Protein AF-G5QNA6-F1 (afdb_monomer)

Sequence (81 aa):
APARVSTLLDWVPGVRAIAVKCDLCSFDEQGPACVRMCPTKALHLVDNTDIARASKRKRELTFNTDFGDLTLFQQAQSGDA

Mean predicted aligned error: 12.14 Å

Solvent-accessible surface area (backbone atoms only — not comparable to full-atom values): 5403 Å² total; per-residue (Å²): 130,81,80,88,58,61,78,69,73,46,90,49,93,97,53,83,89,63,90,82,76,90,68,62,42,80,88,41,93,90,40,41,61,71,39,75,66,37,89,84,58,82,52,76,94,79,55,75,65,55,52,51,51,52,53,51,51,52,54,52,50,55,57,56,56,50,54,62,56,48,52,55,57,53,55,66,69,73,71,81,132

Secondary structure (DSSP, 8-state):
------TTT---TTSPP------TTTT-TT--HHHHH-TT-------HHHHHHHHHHHHHHHHHHHHHHHHHHHHHHTS--

Radius of gyration: 27.12 Å; Cα contacts (8 Å, |Δi|>4): 25; chains: 1; bounding box: 62×30×77 Å

Organism: NCBI:txid913081

Foldseek 3Di:
DDDDDPPQPDDDPPRDHHDDDDPQPPVDPVTRPCCVPDPVNPDDDDDPVNVVVVVVVVVVVVVVVVVVVVVVVVVVVVPDD

pLDDT: mean 82.77, std 15.01, range [39.09, 97.62]

Structure (mmCIF, N/CA/C/O backbone):
data_AF-G5QNA6-F1
#
_entry.id   AF-G5QNA6-F1
#
loop_
_atom_site.group_PDB
_atom_site.id
_atom_site.type_symbol
_atom_site.label_atom_id
_atom_site.label_alt_id
_atom_site.label_comp_id
_atom_site.label_asym_id
_atom_site.label_entity_id
_atom_site.label_seq_id
_atom_site.pdbx_PDB_ins_code
_atom_site.Cartn_x
_a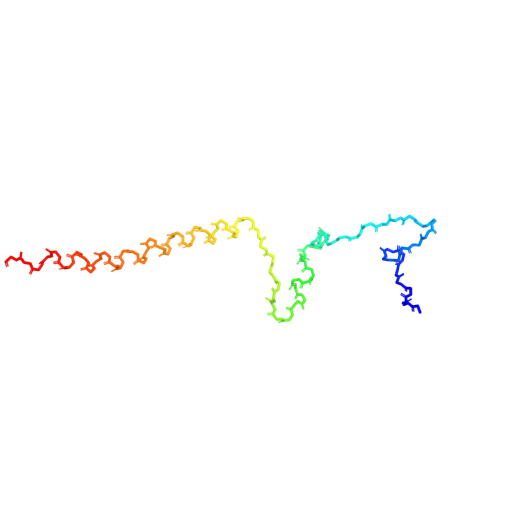tom_site.Cartn_y
_atom_site.Cartn_z
_atom_site.occupancy
_atom_site.B_iso_or_equiv
_atom_site.auth_seq_id
_atom_site.auth_comp_id
_atom_site.auth_asym_id
_atom_site.auth_atom_id
_atom_site.pdbx_PDB_model_num
ATOM 1 N N . ALA A 1 1 ? 30.855 -1.145 -9.076 1.00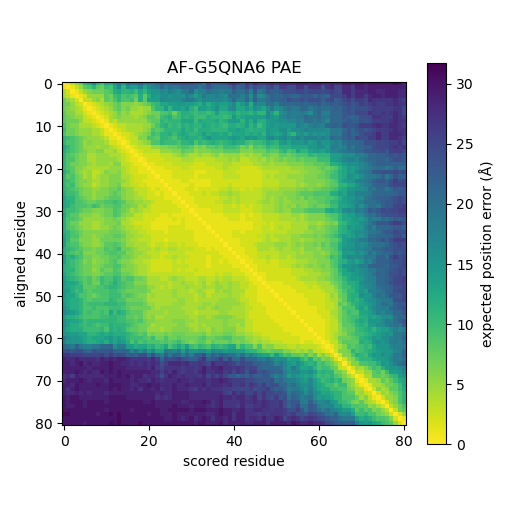 63.19 1 ALA A N 1
ATOM 2 C CA . ALA A 1 1 ? 29.594 -0.562 -9.585 1.00 63.19 1 ALA A CA 1
ATOM 3 C C . ALA A 1 1 ? 28.428 -1.359 -9.004 1.00 63.19 1 ALA A C 1
ATOM 5 O O . ALA A 1 1 ? 28.633 -2.553 -8.792 1.00 63.19 1 ALA A O 1
ATOM 6 N N . PRO A 1 2 ? 27.267 -0.750 -8.693 1.00 70.25 2 PRO A N 1
ATOM 7 C CA . PRO A 1 2 ? 26.086 -1.510 -8.275 1.00 70.25 2 PRO A CA 1
ATOM 8 C C . PRO A 1 2 ? 25.692 -2.522 -9.362 1.00 70.25 2 PRO A C 1
ATOM 10 O O . PRO A 1 2 ? 25.979 -2.310 -10.543 1.00 70.25 2 PRO A O 1
ATOM 13 N N . ALA A 1 3 ? 25.091 -3.644 -8.963 1.00 79.25 3 ALA A N 1
ATOM 14 C CA . ALA A 1 3 ? 24.601 -4.640 -9.909 1.00 79.25 3 ALA A CA 1
ATOM 15 C C . ALA A 1 3 ? 23.512 -4.022 -10.798 1.00 79.25 3 ALA A C 1
ATOM 17 O O . ALA A 1 3 ? 22.659 -3.293 -10.297 1.00 79.25 3 ALA A O 1
ATOM 18 N N . ARG A 1 4 ? 23.548 -4.321 -12.102 1.00 75.25 4 ARG A N 1
ATOM 19 C CA . ARG A 1 4 ? 22.507 -3.901 -13.049 1.00 75.25 4 ARG A CA 1
ATOM 20 C C . ARG A 1 4 ? 21.185 -4.527 -12.626 1.00 75.25 4 ARG A C 1
ATOM 22 O O . ARG A 1 4 ? 21.067 -5.754 -12.631 1.00 75.25 4 ARG A O 1
ATOM 29 N N . VAL A 1 5 ? 20.221 -3.700 -12.237 1.00 74.56 5 VAL A N 1
ATOM 30 C CA . VAL A 1 5 ? 18.839 -4.141 -12.043 1.00 74.56 5 VAL A CA 1
ATOM 31 C C . VAL A 1 5 ? 18.070 -3.955 -13.353 1.00 74.56 5 VAL A C 1
ATOM 33 O O . VAL A 1 5 ? 18.586 -3.428 -14.333 1.00 74.56 5 VAL A O 1
ATOM 36 N N . SER A 1 6 ? 16.857 -4.503 -13.430 1.00 80.31 6 SER A N 1
ATOM 37 C CA . SER A 1 6 ? 15.986 -4.392 -14.610 1.00 80.31 6 SER A CA 1
ATOM 38 C C . SER A 1 6 ? 15.979 -2.970 -15.201 1.00 80.31 6 SER A C 1
ATOM 40 O O . SER A 1 6 ? 16.069 -1.986 -14.466 1.00 80.31 6 SER A O 1
ATOM 42 N N . THR A 1 7 ? 15.777 -2.840 -16.518 1.00 78.75 7 THR A N 1
ATOM 43 C CA . THR A 1 7 ? 15.650 -1.542 -17.214 1.00 78.75 7 THR A CA 1
ATOM 44 C C . THR A 1 7 ? 14.520 -0.659 -16.674 1.00 78.75 7 THR A C 1
ATOM 46 O O . THR A 1 7 ? 14.434 0.510 -17.029 1.00 78.75 7 THR A O 1
ATOM 49 N N . LEU A 1 8 ? 13.632 -1.212 -15.842 1.00 77.44 8 LEU A N 1
ATOM 50 C CA . LEU A 1 8 ? 12.606 -0.467 -15.114 1.00 77.44 8 LEU A CA 1
ATOM 51 C C . LEU A 1 8 ? 13.163 0.358 -13.941 1.00 77.44 8 LEU A C 1
ATOM 53 O O . LEU A 1 8 ? 12.490 1.280 -13.492 1.00 77.44 8 LEU A O 1
ATOM 57 N N . LEU A 1 9 ? 14.342 0.006 -13.422 1.00 77.50 9 LEU A N 1
ATOM 58 C CA . LEU A 1 9 ? 14.940 0.588 -12.214 1.00 77.50 9 LEU A CA 1
ATOM 59 C C . LEU A 1 9 ? 16.311 1.236 -12.475 1.00 77.50 9 LEU A C 1
ATOM 61 O O . LEU A 1 9 ? 16.698 2.141 -11.741 1.00 77.50 9 LEU A O 1
ATOM 65 N N . ASP A 1 10 ? 17.025 0.814 -13.522 1.00 80.44 10 ASP A N 1
ATOM 66 C CA . ASP A 1 10 ? 18.305 1.406 -13.924 1.00 80.44 10 ASP A CA 1
ATOM 67 C C . ASP A 1 10 ? 18.100 2.671 -14.780 1.00 80.44 10 ASP A C 1
ATOM 69 O O . ASP A 1 10 ? 17.533 2.614 -15.874 1.00 80.44 10 ASP A O 1
ATOM 73 N N . TRP A 1 11 ? 18.629 3.818 -14.335 1.00 79.44 11 TRP A N 1
ATOM 74 C CA . TRP A 1 11 ? 18.700 5.027 -15.165 1.00 79.44 11 TRP A CA 1
ATOM 75 C C . TRP A 1 11 ? 19.948 5.002 -16.057 1.00 79.44 11 TRP A C 1
ATOM 77 O O . TRP A 1 11 ? 21.076 4.996 -15.562 1.00 79.44 11 TRP A O 1
ATOM 87 N N . VAL A 1 12 ? 19.748 5.000 -17.379 1.00 80.25 12 VAL A N 1
ATOM 88 C CA . VAL A 1 12 ? 20.823 4.949 -18.383 1.00 80.25 12 VAL A CA 1
ATOM 89 C C . VAL A 1 12 ? 20.595 6.036 -19.443 1.00 80.25 12 VAL A C 1
ATOM 91 O O . VAL A 1 12 ? 19.515 6.078 -20.037 1.00 80.25 12 VAL A O 1
ATOM 94 N N . PRO A 1 13 ? 21.587 6.903 -19.735 1.00 81.19 13 PRO A N 1
ATOM 95 C CA . PRO A 1 13 ? 21.487 7.884 -20.815 1.00 81.19 13 PRO A CA 1
ATOM 96 C C . PRO A 1 13 ? 21.144 7.232 -22.163 1.00 81.19 13 PRO A C 1
ATOM 98 O O . PRO A 1 13 ? 21.719 6.211 -22.529 1.00 81.19 13 PRO A O 1
ATOM 101 N N . GLY A 1 14 ? 20.199 7.816 -22.904 1.00 83.50 14 GLY A N 1
ATOM 102 C CA . GLY A 1 14 ? 19.704 7.262 -24.173 1.00 83.50 14 GLY A CA 1
ATOM 103 C C . GLY A 1 14 ? 18.633 6.172 -24.027 1.00 83.50 14 GLY A C 1
ATOM 104 O O . GLY A 1 14 ? 18.014 5.798 -25.021 1.00 83.50 14 GLY A O 1
ATOM 105 N N . VAL A 1 15 ? 18.353 5.704 -22.806 1.00 81.88 15 VAL A N 1
ATOM 106 C CA . VAL A 1 15 ? 17.218 4.823 -22.496 1.00 81.88 15 VAL A CA 1
ATOM 107 C C . VAL A 1 15 ? 16.067 5.661 -21.939 1.00 81.88 15 VAL A C 1
ATOM 109 O O . VAL A 1 15 ? 16.273 6.614 -21.187 1.00 81.88 15 VAL A O 1
ATOM 112 N N . ARG A 1 16 ? 14.828 5.321 -22.320 1.00 81.38 16 ARG A N 1
ATOM 113 C CA . ARG A 1 16 ? 13.622 5.997 -21.825 1.00 81.38 16 ARG A CA 1
ATOM 114 C C . ARG A 1 16 ? 13.558 5.908 -20.297 1.00 81.38 16 ARG A C 1
ATOM 116 O O . ARG A 1 16 ? 13.536 4.812 -19.750 1.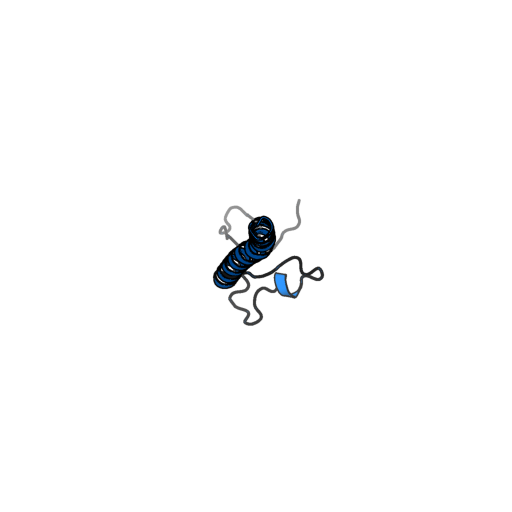00 81.38 16 ARG A O 1
ATOM 123 N N . ALA A 1 17 ? 13.440 7.054 -19.631 1.00 82.88 17 ALA A N 1
ATOM 124 C CA . ALA A 1 17 ? 13.179 7.105 -18.197 1.00 82.88 17 ALA A CA 1
ATOM 125 C C . ALA A 1 17 ? 11.752 6.613 -17.889 1.00 82.88 17 ALA A C 1
ATOM 127 O O . ALA A 1 17 ? 10.787 7.038 -18.532 1.00 82.88 17 ALA A O 1
ATOM 128 N N . ILE A 1 18 ? 11.621 5.716 -16.908 1.00 83.06 18 ILE A N 1
ATOM 129 C CA . ILE A 1 18 ? 10.351 5.110 -16.489 1.00 83.06 18 ILE A CA 1
ATOM 130 C C . ILE A 1 18 ? 10.167 5.354 -14.990 1.00 83.06 18 ILE A C 1
ATOM 132 O O . ILE A 1 18 ? 11.073 5.103 -14.202 1.00 83.06 18 ILE A O 1
ATOM 136 N N . ALA A 1 19 ? 8.986 5.834 -14.600 1.00 85.06 19 ALA A N 1
ATOM 137 C CA . ALA A 1 19 ? 8.600 5.957 -13.200 1.00 85.06 19 ALA A CA 1
ATOM 138 C C . ALA A 1 19 ? 7.763 4.741 -12.787 1.00 85.06 19 ALA A C 1
ATOM 140 O O . ALA A 1 19 ? 6.720 4.473 -13.385 1.00 85.06 19 ALA A O 1
ATOM 141 N N . VAL A 1 20 ? 8.205 4.031 -11.751 1.00 87.06 20 VAL A N 1
ATOM 142 C CA . VAL A 1 20 ? 7.497 2.881 -11.176 1.00 87.06 20 VAL A CA 1
ATOM 143 C C . VAL A 1 20 ? 7.019 3.256 -9.776 1.00 87.06 20 VAL A C 1
ATOM 145 O O . VAL A 1 20 ? 7.803 3.731 -8.957 1.00 87.06 20 VAL A O 1
ATOM 148 N N . LYS A 1 21 ? 5.728 3.057 -9.497 1.00 90.88 21 LYS A N 1
ATOM 149 C CA . LYS A 1 21 ? 5.118 3.291 -8.180 1.00 90.88 21 LYS A CA 1
ATOM 150 C C . LYS A 1 21 ? 4.269 2.095 -7.766 1.00 90.88 21 LYS A C 1
ATOM 152 O O . LYS A 1 21 ? 3.826 1.332 -8.619 1.00 90.88 21 LYS A O 1
ATOM 157 N N . CYS A 1 22 ? 4.007 1.977 -6.467 1.00 94.88 22 CYS A N 1
ATOM 158 C CA . CYS A 1 22 ? 2.995 1.059 -5.957 1.00 94.88 22 CYS A CA 1
ATOM 159 C C . CYS A 1 22 ? 1.620 1.445 -6.522 1.00 94.88 22 CYS A C 1
ATOM 161 O O . CYS A 1 22 ? 1.211 2.605 -6.429 1.00 94.88 22 CYS A O 1
ATOM 163 N N . ASP A 1 23 ? 0.923 0.476 -7.101 1.00 95.00 23 ASP A N 1
ATOM 164 C CA . ASP A 1 23 ? -0.426 0.612 -7.654 1.00 95.00 23 ASP A CA 1
ATOM 165 C C . ASP A 1 23 ? -1.488 -0.056 -6.763 1.00 95.00 23 ASP A C 1
ATOM 167 O O . ASP A 1 23 ? -2.623 -0.238 -7.189 1.00 95.00 23 ASP A O 1
ATOM 171 N N . LEU A 1 24 ? -1.110 -0.435 -5.535 1.00 95.81 24 LEU A N 1
ATOM 172 C CA . LEU A 1 24 ? -1.930 -1.200 -4.589 1.00 95.81 24 LEU A CA 1
ATOM 173 C C . LEU A 1 24 ? -2.360 -2.583 -5.104 1.00 95.81 24 LEU A C 1
ATOM 175 O O . LEU A 1 24 ? -3.356 -3.120 -4.628 1.00 95.81 24 LEU A O 1
ATOM 179 N N . CYS A 1 25 ? -1.588 -3.175 -6.025 1.00 96.50 25 CYS A N 1
ATOM 180 C CA . CYS A 1 25 ? -1.928 -4.443 -6.673 1.00 96.50 25 CYS A CA 1
ATOM 181 C C . CYS A 1 25 ? -3.311 -4.376 -7.336 1.00 96.50 25 CYS A C 1
ATOM 183 O O . CYS A 1 25 ? -4.129 -5.272 -7.163 1.00 96.50 25 CYS A O 1
ATOM 185 N N . SER A 1 26 ? -3.570 -3.304 -8.091 1.00 95.69 26 SER A N 1
ATOM 186 C CA . SER A 1 26 ? -4.874 -3.013 -8.712 1.00 95.69 26 SER A CA 1
ATOM 187 C C . SER A 1 26 ? -5.432 -4.134 -9.602 1.00 95.69 26 SER A C 1
ATOM 189 O O . SER A 1 26 ? -6.628 -4.178 -9.874 1.00 95.69 26 SER A O 1
ATOM 191 N N . PHE A 1 27 ? -4.561 -5.034 -10.049 1.00 95.25 27 PHE A N 1
ATOM 192 C CA . PHE A 1 2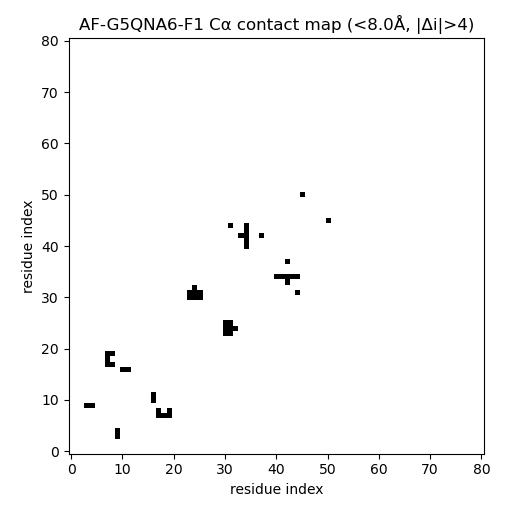7 ? -4.851 -6.178 -10.908 1.00 95.25 27 PHE A CA 1
ATOM 193 C C . PHE A 1 27 ? -5.177 -7.475 -10.147 1.00 95.25 27 PHE A C 1
ATOM 195 O O . PHE A 1 27 ? -5.578 -8.451 -10.775 1.00 95.25 27 PHE A O 1
ATOM 202 N N . ASP A 1 28 ? -4.948 -7.529 -8.834 1.00 96.06 28 ASP A N 1
ATOM 203 C CA . ASP A 1 28 ? -5.126 -8.728 -8.014 1.00 96.06 28 ASP A CA 1
ATOM 204 C C . ASP A 1 28 ? -6.376 -8.582 -7.141 1.00 96.06 28 ASP A C 1
ATOM 206 O O . ASP A 1 28 ? -6.439 -7.730 -6.253 1.00 96.06 28 ASP A O 1
ATOM 210 N N . GLU A 1 29 ? -7.365 -9.449 -7.359 1.00 94.81 29 GLU A N 1
ATOM 211 C CA . GLU A 1 29 ? -8.607 -9.471 -6.575 1.00 94.81 29 GLU A CA 1
ATOM 212 C C . GLU A 1 29 ? -8.360 -9.789 -5.093 1.00 94.81 29 GLU A C 1
ATOM 214 O O . GLU A 1 29 ? -9.141 -9.391 -4.230 1.00 94.81 29 GLU A O 1
ATOM 219 N N . GLN A 1 30 ? -7.238 -10.440 -4.770 1.00 94.56 30 GLN A N 1
ATOM 220 C CA . GLN A 1 30 ? -6.838 -10.708 -3.388 1.00 94.56 30 GLN A CA 1
ATOM 221 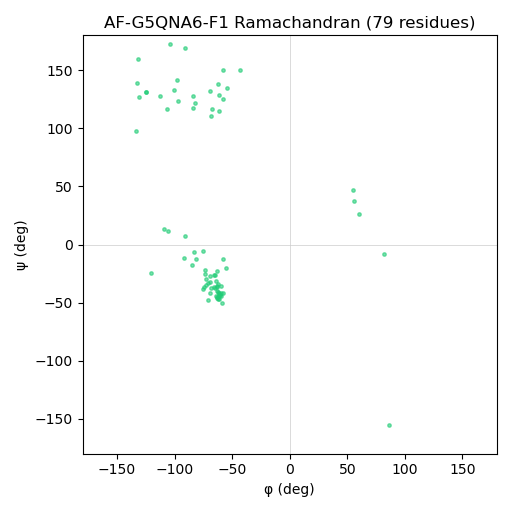C C . GLN A 1 30 ? -6.298 -9.448 -2.680 1.00 94.56 30 GLN A C 1
ATOM 223 O O . GLN A 1 30 ? -5.965 -9.500 -1.488 1.00 94.56 30 GLN A O 1
ATOM 228 N N . GLY A 1 31 ? -6.142 -8.328 -3.396 1.00 93.12 31 GLY A N 1
ATOM 229 C CA . GLY A 1 31 ? -5.705 -7.029 -2.881 1.00 93.12 31 GLY A CA 1
ATOM 230 C C . GLY A 1 31 ? -4.180 -6.841 -2.821 1.00 93.12 31 GLY A C 1
ATOM 231 O O . GLY A 1 31 ? -3.433 -7.508 -3.540 1.00 93.12 31 GLY A O 1
ATOM 232 N N . PRO A 1 32 ? -3.664 -5.958 -1.942 1.00 97.44 32 PRO A N 1
ATOM 233 C CA . PRO A 1 32 ? -2.231 -5.687 -1.842 1.00 97.44 32 PRO A CA 1
ATOM 234 C C . PRO A 1 32 ? -1.424 -6.878 -1.303 1.00 97.44 32 PRO A C 1
ATOM 236 O O . PRO A 1 32 ? -1.543 -7.263 -0.135 1.00 97.44 32 PRO A O 1
ATOM 239 N N . ALA A 1 33 ? -0.522 -7.419 -2.123 1.00 97.38 33 ALA A N 1
ATOM 240 C CA . ALA A 1 33 ? 0.335 -8.544 -1.740 1.00 97.38 33 ALA A CA 1
ATOM 241 C C . ALA A 1 33 ? 1.219 -8.233 -0.517 1.00 97.38 33 ALA A C 1
ATOM 243 O O . ALA A 1 33 ? 1.431 -9.096 0.335 1.00 97.38 33 ALA A O 1
ATOM 244 N N . CYS A 1 34 ? 1.688 -6.986 -0.388 1.00 97.38 34 CYS A N 1
ATOM 245 C CA . CYS A 1 34 ? 2.500 -6.547 0.750 1.00 97.38 34 CYS A CA 1
ATOM 246 C C . CYS A 1 34 ? 1.753 -6.634 2.091 1.00 97.38 34 CYS A C 1
ATOM 248 O O . CYS A 1 34 ? 2.369 -6.957 3.103 1.00 97.38 34 CYS A O 1
ATOM 250 N N . VAL A 1 35 ? 0.435 -6.403 2.097 1.00 97.12 35 VAL A N 1
ATOM 251 C CA . VAL A 1 35 ? -0.410 -6.543 3.292 1.00 97.12 35 VAL A CA 1
ATOM 252 C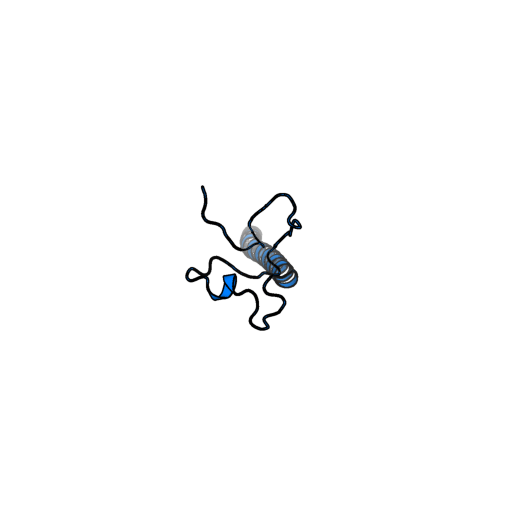 C . VAL A 1 35 ? -0.566 -8.020 3.649 1.00 97.12 35 VAL A C 1
ATOM 254 O O . VAL A 1 35 ? -0.329 -8.396 4.794 1.00 97.12 35 VAL A O 1
ATOM 257 N N . ARG A 1 36 ? -0.888 -8.878 2.668 1.00 96.38 36 ARG A N 1
ATOM 258 C CA . ARG A 1 36 ? -1.089 -10.323 2.895 1.00 96.38 36 ARG A CA 1
ATOM 259 C C . ARG A 1 36 ? 0.171 -11.040 3.375 1.00 96.38 36 ARG A C 1
ATOM 261 O O . ARG A 1 36 ? 0.086 -11.918 4.225 1.00 96.38 36 ARG A O 1
ATOM 268 N N . MET A 1 37 ? 1.327 -10.682 2.818 1.00 96.75 37 MET A N 1
ATOM 269 C CA . MET A 1 37 ? 2.591 -11.367 3.100 1.00 96.75 37 MET A CA 1
ATOM 270 C C . MET A 1 37 ? 3.252 -10.893 4.403 1.00 96.75 37 MET A C 1
ATOM 272 O O . MET A 1 37 ? 4.196 -11.524 4.871 1.00 96.75 37 MET A O 1
ATOM 276 N N . CYS A 1 38 ? 2.796 -9.785 5.000 1.00 97.25 38 CYS A N 1
ATOM 277 C CA . CYS A 1 38 ? 3.434 -9.209 6.182 1.00 97.25 38 CYS A CA 1
ATOM 278 C C . CYS A 1 38 ? 3.252 -10.119 7.419 1.00 97.25 38 CYS A C 1
ATOM 280 O O . CYS A 1 38 ? 2.149 -10.186 7.968 1.00 97.25 38 CYS A O 1
ATOM 282 N N . PRO A 1 39 ? 4.315 -10.772 7.931 1.00 97.19 39 PRO A N 1
ATOM 283 C CA . PRO A 1 39 ? 4.181 -11.761 9.003 1.00 97.19 39 PRO A CA 1
ATOM 284 C C . PRO A 1 39 ? 3.795 -11.128 10.344 1.00 97.19 39 PRO A C 1
ATOM 286 O O . PRO A 1 39 ? 3.073 -11.723 11.139 1.00 97.19 39 PRO A O 1
ATOM 289 N N . THR A 1 40 ? 4.248 -9.897 10.587 1.00 97.62 40 THR A N 1
ATOM 290 C CA . THR A 1 40 ? 3.955 -9.136 11.808 1.00 97.62 40 THR A CA 1
ATOM 291 C C . THR A 1 40 ? 2.614 -8.418 11.753 1.00 97.62 40 THR A C 1
ATOM 293 O O . THR A 1 40 ? 2.212 -7.830 12.753 1.00 97.62 40 THR A O 1
ATOM 296 N N . LYS A 1 41 ? 1.928 -8.441 10.600 1.00 95.31 41 LYS A N 1
ATOM 297 C CA . LYS A 1 41 ? 0.708 -7.663 10.350 1.00 95.31 41 LYS A CA 1
ATOM 298 C C . LYS A 1 41 ? 0.910 -6.161 10.592 1.00 95.31 41 LYS A C 1
ATOM 300 O O . LYS A 1 41 ? 0.027 -5.490 11.101 1.00 95.31 41 LYS A O 1
ATOM 305 N N . ALA A 1 42 ? 2.081 -5.628 10.243 1.00 97.06 42 ALA A N 1
ATOM 306 C CA . ALA A 1 42 ? 2.371 -4.201 10.393 1.00 97.06 42 ALA A CA 1
ATOM 307 C C . ALA A 1 42 ? 1.645 -3.326 9.356 1.00 97.06 42 ALA A C 1
ATOM 309 O O . ALA A 1 42 ? 1.420 -2.142 9.590 1.00 97.06 42 ALA A O 1
ATOM 310 N N . LEU A 1 43 ? 1.306 -3.895 8.197 1.00 95.88 43 LEU A N 1
ATOM 311 C CA . LEU A 1 43 ? 0.612 -3.194 7.123 1.00 95.88 43 LEU A CA 1
ATOM 312 C C . LEU A 1 43 ? -0.875 -3.545 7.138 1.00 95.88 43 LEU A C 1
ATOM 314 O O . LEU A 1 43 ? -1.238 -4.719 7.167 1.00 95.88 43 LEU A O 1
ATOM 318 N N . HIS A 1 44 ? -1.718 -2.519 7.044 1.00 92.88 44 HIS A N 1
ATOM 319 C CA . HIS A 1 44 ? -3.164 -2.641 6.897 1.00 92.88 44 HIS A CA 1
ATOM 320 C C . HIS A 1 44 ? -3.641 -1.725 5.773 1.00 92.88 44 HIS A C 1
ATOM 322 O O . HIS A 1 44 ? -3.180 -0.589 5.659 1.00 92.88 44 HIS A O 1
ATOM 328 N N . LEU A 1 45 ? -4.568 -2.216 4.951 1.00 93.38 45 LEU A N 1
ATOM 329 C CA . LEU A 1 45 ? -5.289 -1.378 4.000 1.00 93.38 45 LEU A CA 1
ATOM 330 C C . LEU A 1 45 ? -6.462 -0.727 4.738 1.00 93.38 45 LEU A C 1
ATOM 332 O O . LEU A 1 45 ? -7.222 -1.428 5.400 1.00 93.38 45 LEU A O 1
ATOM 336 N N . VAL A 1 46 ? -6.572 0.595 4.650 1.00 93.50 46 VAL A N 1
ATOM 337 C CA . VAL A 1 46 ? -7.610 1.388 5.318 1.00 93.50 46 VAL A CA 1
ATOM 338 C C . VAL A 1 46 ? -8.325 2.212 4.263 1.00 93.50 46 VAL A C 1
ATOM 340 O O . VAL A 1 46 ? -7.667 2.879 3.460 1.00 93.50 46 VAL A O 1
ATOM 343 N N . ASP A 1 47 ? -9.654 2.184 4.275 1.00 93.31 47 ASP A N 1
ATOM 344 C CA . ASP A 1 47 ? -10.473 3.018 3.402 1.00 93.31 47 ASP A CA 1
ATOM 345 C C . ASP A 1 47 ? -11.095 4.220 4.145 1.00 93.31 47 ASP A C 1
ATOM 347 O O . ASP A 1 47 ? -11.015 4.369 5.368 1.00 93.31 47 ASP A O 1
ATOM 351 N N . ASN A 1 48 ? -11.727 5.126 3.397 1.00 94.88 48 ASN A N 1
ATOM 352 C CA . ASN A 1 48 ? -12.370 6.305 3.989 1.00 94.88 48 ASN A CA 1
ATOM 353 C C . ASN A 1 48 ? -13.553 5.948 4.909 1.00 94.88 48 ASN A C 1
ATOM 355 O O . ASN A 1 48 ? -13.877 6.709 5.825 1.00 94.88 48 ASN A O 1
ATOM 359 N N . THR A 1 49 ? -14.205 4.807 4.688 1.00 95.31 49 THR A N 1
ATOM 360 C CA . THR A 1 49 ? -15.318 4.326 5.515 1.00 95.31 49 THR A CA 1
ATOM 361 C C . THR A 1 49 ? -14.826 3.794 6.860 1.00 95.31 49 THR A C 1
ATOM 363 O O . THR A 1 49 ? -15.462 4.061 7.883 1.00 95.31 49 THR A O 1
ATOM 366 N N . ASP A 1 50 ? -13.662 3.144 6.895 1.00 93.25 50 ASP A N 1
ATOM 367 C CA . ASP A 1 50 ? -12.988 2.715 8.119 1.00 93.25 50 ASP A CA 1
ATOM 368 C C . ASP A 1 50 ? -12.637 3.923 8.985 1.00 93.25 50 ASP A C 1
ATOM 370 O O . ASP A 1 50 ? -12.914 3.936 10.188 1.00 93.25 50 ASP A O 1
ATOM 374 N N . ILE A 1 51 ? -12.107 4.981 8.361 1.00 94.12 51 ILE A N 1
ATOM 375 C CA . ILE A 1 51 ? -11.790 6.245 9.038 1.00 94.12 51 ILE A CA 1
ATOM 376 C C . ILE A 1 51 ? -13.063 6.878 9.609 1.00 94.12 51 ILE A C 1
ATOM 378 O O . ILE A 1 51 ? -13.091 7.276 10.778 1.00 94.12 51 ILE A O 1
ATOM 382 N N . ALA A 1 52 ? -14.138 6.948 8.820 1.00 95.44 52 ALA A N 1
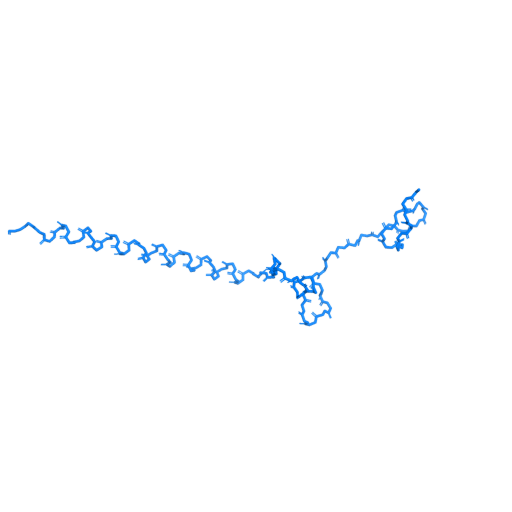ATOM 383 C CA . ALA A 1 52 ? -15.414 7.497 9.271 1.00 95.44 52 ALA A CA 1
ATOM 384 C C . ALA A 1 52 ? -15.996 6.695 10.447 1.00 95.44 52 ALA A C 1
ATOM 386 O O . ALA A 1 52 ? -16.442 7.277 11.441 1.00 95.44 52 ALA A O 1
ATOM 387 N N . ARG A 1 53 ? -15.932 5.360 10.380 1.00 95.06 53 ARG A N 1
ATOM 388 C CA . ARG A 1 53 ? -16.375 4.458 11.451 1.00 95.06 53 ARG A CA 1
ATOM 389 C C . ARG A 1 53 ? -15.548 4.648 12.720 1.00 95.06 53 ARG A C 1
ATOM 391 O O . ARG A 1 53 ? -16.121 4.767 13.803 1.00 95.06 53 ARG A O 1
ATOM 398 N N . ALA A 1 54 ? -14.224 4.725 12.600 1.00 93.56 54 ALA A N 1
ATOM 399 C CA . ALA A 1 54 ? -13.330 4.981 13.726 1.00 93.56 54 ALA A CA 1
ATOM 400 C C . ALA A 1 54 ? -13.607 6.351 14.366 1.00 93.56 54 ALA A C 1
ATOM 402 O O . ALA A 1 54 ? -13.681 6.459 15.592 1.00 93.56 54 ALA A O 1
ATOM 403 N N . SER A 1 55 ? -13.839 7.384 13.548 1.00 94.75 55 SER A N 1
ATOM 404 C CA . SER A 1 55 ? -14.207 8.725 14.018 1.00 94.75 55 SER A CA 1
ATOM 405 C C . SER A 1 55 ? -15.532 8.717 14.783 1.00 94.75 55 SER A C 1
ATOM 407 O O . SER A 1 55 ? -15.600 9.251 15.890 1.00 94.75 55 SER A O 1
ATOM 409 N N . LYS A 1 56 ? -16.568 8.058 14.243 1.00 94.75 56 LYS A N 1
ATOM 410 C CA . LYS A 1 56 ? -17.874 7.900 14.903 1.00 94.75 56 LYS A CA 1
ATOM 411 C C . LYS A 1 56 ? -17.733 7.196 16.249 1.00 94.75 56 LYS A C 1
ATOM 413 O O . LYS A 1 56 ? -18.178 7.728 17.260 1.00 94.75 56 LYS A O 1
ATOM 418 N N . ARG A 1 57 ? -17.030 6.060 16.270 1.00 93.69 57 ARG A N 1
ATOM 419 C CA . ARG A 1 57 ? -16.787 5.287 17.493 1.00 93.69 57 ARG A CA 1
ATOM 420 C C . ARG A 1 57 ? -16.069 6.114 18.557 1.00 93.69 57 ARG A C 1
ATOM 422 O O . ARG A 1 57 ? -16.429 6.041 19.725 1.00 93.69 57 ARG A O 1
ATOM 429 N N . LYS A 1 58 ? -15.070 6.915 18.169 1.00 92.44 58 LYS A N 1
ATOM 430 C CA . LYS A 1 58 ? -14.364 7.801 19.105 1.00 92.44 58 LYS A CA 1
ATOM 431 C C . LYS A 1 58 ? -15.317 8.815 19.748 1.00 92.44 58 LYS A C 1
ATOM 433 O O . LYS A 1 58 ? -15.252 8.999 20.956 1.00 92.44 58 LYS A O 1
ATOM 438 N N . ARG A 1 59 ? -16.218 9.428 18.967 1.00 92.44 59 ARG A N 1
ATOM 439 C CA . ARG A 1 59 ? -17.222 10.382 19.482 1.00 92.44 59 ARG A CA 1
ATOM 440 C C . ARG A 1 59 ? -18.202 9.720 20.451 1.00 92.44 59 ARG A C 1
ATOM 442 O O . ARG A 1 59 ? -18.471 10.277 21.507 1.00 92.44 59 ARG A O 1
ATOM 449 N N . GLU A 1 60 ? -18.699 8.534 20.105 1.00 91.81 60 GLU A N 1
ATOM 450 C CA . GLU A 1 60 ? -19.607 7.755 20.962 1.00 91.81 60 GLU A CA 1
ATOM 451 C C . GLU A 1 60 ? -18.941 7.368 22.289 1.00 91.81 60 GLU A C 1
ATOM 453 O O . GLU A 1 60 ? -19.560 7.469 23.344 1.00 91.81 60 GLU A O 1
ATOM 458 N N . LEU A 1 61 ? -17.665 6.969 22.253 1.00 88.81 61 LEU A N 1
ATOM 459 C CA . LEU A 1 61 ? -16.906 6.645 23.461 1.00 88.81 61 LEU A CA 1
ATOM 460 C C . LEU A 1 61 ? -16.736 7.861 24.372 1.00 88.81 61 LEU A C 1
ATOM 462 O O . LEU A 1 61 ? -16.968 7.721 25.565 1.00 88.81 61 LEU A O 1
ATOM 466 N N . THR A 1 62 ? -16.390 9.033 23.829 1.00 86.81 62 THR A N 1
ATOM 467 C CA . THR A 1 62 ? -16.296 10.270 24.624 1.00 86.81 62 THR A CA 1
ATOM 468 C C . THR A 1 62 ? -17.631 10.624 25.280 1.00 86.81 62 THR A C 1
ATOM 470 O O . THR A 1 62 ? -17.677 10.904 26.470 1.00 86.81 62 THR A O 1
ATOM 473 N N . PHE A 1 63 ? -18.738 10.529 24.539 1.00 83.62 63 PHE A N 1
ATOM 474 C CA . PHE A 1 63 ? -20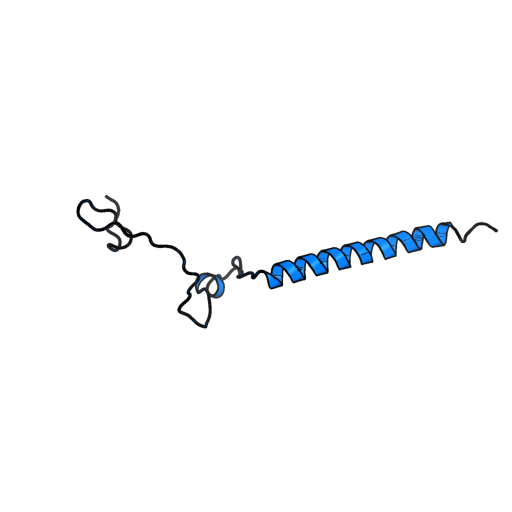.061 10.778 25.112 1.00 83.62 63 PHE A CA 1
ATOM 475 C C . PHE A 1 63 ? -20.389 9.820 26.272 1.00 83.62 63 PHE A C 1
ATOM 477 O O . PHE A 1 63 ? -20.911 10.233 27.306 1.00 83.62 63 PHE A O 1
ATOM 484 N N . ASN A 1 64 ? -20.053 8.536 26.123 1.00 77.81 64 ASN A N 1
ATOM 485 C CA . ASN A 1 64 ? -20.324 7.528 27.146 1.00 77.81 64 ASN A CA 1
ATOM 486 C C . ASN A 1 64 ? -19.407 7.648 28.373 1.00 77.81 64 ASN A C 1
ATOM 488 O O . ASN A 1 64 ? -19.833 7.292 29.471 1.00 77.81 64 ASN A O 1
ATOM 492 N N . THR A 1 65 ? -18.172 8.137 28.219 1.00 73.25 65 THR A N 1
ATOM 493 C CA . THR A 1 65 ? -17.289 8.398 29.368 1.00 73.25 65 THR A CA 1
ATOM 494 C C . THR A 1 65 ? -17.801 9.555 30.220 1.00 73.25 65 THR A C 1
ATOM 496 O O . THR A 1 65 ? -17.760 9.456 31.443 1.00 73.25 65 THR A O 1
ATOM 499 N N . ASP A 1 66 ? -18.365 10.592 29.596 1.00 60.06 66 ASP A N 1
ATOM 500 C CA . ASP A 1 66 ? -18.892 11.759 30.313 1.00 60.06 66 ASP A CA 1
ATOM 501 C C . ASP A 1 66 ? -20.181 11.428 31.088 1.00 60.06 66 ASP A C 1
ATOM 503 O O . ASP A 1 66 ? -20.402 11.945 32.180 1.00 60.06 66 ASP A O 1
ATOM 507 N N . PHE A 1 67 ? -21.021 10.513 30.586 1.00 57.44 67 PHE A N 1
ATOM 508 C CA . PHE A 1 67 ? -22.225 10.079 31.309 1.00 57.44 67 PHE A CA 1
ATOM 509 C C . PHE A 1 67 ? -21.894 9.389 32.644 1.00 57.44 67 PHE A C 1
ATOM 511 O O . PHE A 1 67 ? -22.613 9.574 33.624 1.00 57.44 67 PHE A O 1
ATOM 518 N N . GLY A 1 68 ? -20.797 8.626 32.710 1.00 57.72 68 GLY A N 1
ATOM 519 C CA . GLY A 1 68 ? -20.324 8.022 33.960 1.00 57.72 68 GLY A CA 1
ATOM 520 C C . GLY A 1 68 ? -19.873 9.063 34.989 1.00 57.72 68 GLY A C 1
ATOM 521 O O . GLY A 1 68 ? -20.167 8.913 36.173 1.00 57.72 68 GLY A O 1
ATOM 522 N N . ASP A 1 69 ? -19.248 10.151 34.537 1.00 58.56 69 ASP A N 1
ATOM 523 C CA . ASP A 1 69 ? -18.777 11.247 35.394 1.00 58.56 69 ASP A CA 1
ATOM 524 C C . ASP A 1 69 ? -19.938 12.145 35.875 1.00 58.56 69 ASP A C 1
ATOM 526 O O . ASP A 1 69 ? -20.030 12.511 37.045 1.00 58.56 69 ASP A O 1
ATOM 530 N N . LEU A 1 70 ? -20.934 12.412 35.021 1.00 59.66 70 LEU A N 1
ATOM 531 C CA . LEU A 1 70 ? -22.110 13.211 35.397 1.00 59.66 70 LEU A CA 1
ATOM 532 C C . LEU A 1 70 ? -23.049 12.509 36.392 1.00 59.66 70 LEU A C 1
ATOM 534 O O . LEU A 1 70 ? -23.710 13.187 37.179 1.00 59.66 70 LEU A O 1
ATOM 538 N N . THR A 1 71 ? -23.101 11.171 36.415 1.00 62.00 71 THR A N 1
ATOM 539 C CA . THR A 1 71 ? -23.881 10.453 37.445 1.00 62.00 71 THR A CA 1
ATOM 540 C C . THR A 1 71 ? -23.338 10.682 38.860 1.00 62.00 71 THR A C 1
ATOM 542 O O . THR A 1 71 ? -24.130 10.764 39.799 1.00 62.00 71 THR A O 1
ATOM 545 N N . LEU A 1 72 ? -22.021 10.882 39.014 1.00 60.28 72 LEU A N 1
ATOM 546 C CA . LEU A 1 72 ? -21.397 11.271 40.286 1.00 60.28 72 LEU A CA 1
ATOM 547 C C . LEU A 1 72 ? -21.780 12.704 40.682 1.00 60.28 72 LEU A C 1
ATOM 549 O O . LEU A 1 72 ? -22.124 12.951 41.838 1.00 60.28 72 LEU A O 1
ATOM 553 N N . PHE A 1 73 ? -21.807 13.638 39.724 1.00 61.00 73 PHE A N 1
ATOM 554 C CA . PHE A 1 73 ? -22.291 15.002 39.971 1.00 61.00 73 PHE A CA 1
ATOM 555 C C . PHE A 1 73 ? -23.774 15.044 40.360 1.00 61.00 73 PHE A C 1
ATOM 557 O O . PHE A 1 73 ? -24.160 15.839 41.216 1.00 61.00 73 PHE A O 1
ATOM 564 N N . GLN A 1 74 ? -24.611 14.182 39.776 1.00 59.97 74 GLN A N 1
ATOM 565 C CA . GLN A 1 74 ? -26.035 14.135 40.104 1.00 59.97 74 GLN A CA 1
ATOM 566 C C . GLN A 1 74 ? -26.301 13.519 41.487 1.00 59.97 74 GLN A C 1
ATOM 568 O O . GLN A 1 74 ? -27.178 14.001 42.200 1.00 59.97 74 GLN A O 1
ATOM 573 N N . GLN A 1 75 ? -25.506 12.528 41.909 1.00 60.56 75 GLN A N 1
ATOM 574 C CA . GLN A 1 75 ? -25.556 11.987 43.275 1.00 60.56 75 GLN A CA 1
ATOM 575 C C . GLN A 1 75 ? -25.137 13.025 44.327 1.00 60.56 75 GLN A C 1
ATOM 577 O O . GLN A 1 75 ? -25.762 13.102 45.386 1.00 60.56 75 GLN A O 1
ATOM 582 N N . ALA A 1 76 ? -24.144 13.866 44.017 1.00 58.34 76 ALA A N 1
ATOM 583 C CA . ALA A 1 76 ? -23.710 14.954 44.895 1.00 58.34 76 ALA A CA 1
ATOM 584 C C . ALA A 1 76 ? -24.780 16.050 45.090 1.00 58.34 76 ALA A C 1
ATOM 586 O O . ALA A 1 76 ? -24.794 16.700 46.128 1.00 58.34 76 ALA A O 1
ATOM 587 N N . GLN A 1 77 ? -25.699 16.243 44.135 1.00 57.78 77 GLN A N 1
ATOM 588 C CA . GLN A 1 77 ? -26.799 17.215 44.258 1.00 57.78 77 GLN A CA 1
ATOM 589 C C . GLN A 1 77 ? -28.030 16.674 45.001 1.00 57.78 77 GLN A C 1
ATOM 591 O O . GLN A 1 77 ? -28.859 17.456 45.455 1.00 57.78 77 GLN A O 1
ATOM 596 N N . SER A 1 78 ? -28.169 15.354 45.142 1.00 56.81 78 SER A N 1
ATOM 597 C CA . SER A 1 78 ? -29.317 14.720 45.812 1.00 56.81 78 SER A CA 1
ATOM 598 C C . SER A 1 78 ? -29.134 14.488 47.322 1.00 56.81 78 SER A C 1
ATOM 600 O O . SER A 1 78 ? -29.959 13.814 47.931 1.00 56.81 78 SER A O 1
ATOM 602 N N . GLY A 1 79 ? -28.048 15.000 47.913 1.00 56.19 79 GLY A N 1
ATOM 603 C CA . GLY A 1 79 ? -27.602 14.675 49.272 1.00 56.19 79 GLY A CA 1
ATOM 604 C C . GLY A 1 79 ? -27.754 15.759 50.344 1.00 56.19 79 GLY A C 1
ATOM 605 O O . GLY A 1 79 ? -27.169 15.577 51.402 1.00 56.19 79 GLY A O 1
ATOM 606 N N . ASP A 1 80 ? -28.506 16.838 50.114 1.00 46.16 80 ASP A N 1
ATOM 607 C CA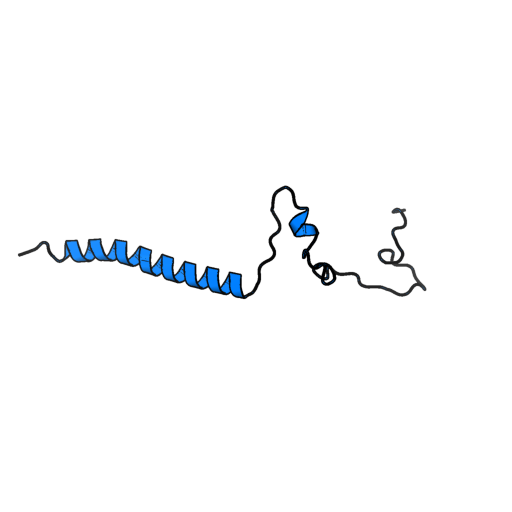 . ASP A 1 80 ? -28.821 17.832 51.154 1.00 46.16 80 ASP A CA 1
ATOM 608 C C . ASP A 1 80 ? -30.320 18.180 51.129 1.00 46.16 80 ASP A C 1
ATOM 610 O O . ASP A 1 80 ? -30.784 18.992 50.324 1.00 46.16 80 ASP A O 1
ATOM 614 N N . ALA A 1 81 ? -31.072 17.532 52.020 1.00 39.09 81 ALA A N 1
ATOM 615 C CA . ALA A 1 81 ? -32.365 17.972 52.541 1.00 39.09 81 ALA A CA 1
ATOM 616 C C . ALA A 1 81 ? -32.489 17.511 53.998 1.00 39.09 81 ALA A C 1
ATOM 618 O O . ALA A 1 81 ? -32.245 16.308 54.250 1.00 39.09 81 ALA A O 1
#